Protein AF-A0A2U1NAT2-F1 (afdb_monomer_lite)

Organism: Artemisia annua (NCBI:txid35608)

Structure (mmCIF, N/CA/C/O backbone):
data_AF-A0A2U1NAT2-F1
#
_entry.id   AF-A0A2U1NAT2-F1
#
loop_
_atom_site.group_PDB
_atom_site.id
_atom_site.type_symbol
_atom_site.label_atom_id
_atom_site.label_alt_id
_atom_site.label_comp_id
_atom_site.label_asym_id
_atom_site.label_entity_id
_atom_site.label_seq_id
_atom_site.pdbx_PDB_ins_code
_atom_site.Cartn_x
_atom_site.Cartn_y
_atom_site.Cartn_z
_atom_site.occupancy
_atom_site.B_iso_or_equiv
_atom_site.auth_seq_id
_atom_site.auth_comp_id
_atom_site.auth_asym_id
_atom_site.auth_atom_id
_atom_site.pdbx_PDB_model_num
ATOM 1 N N . MET A 1 1 ? 13.166 -17.960 -40.341 1.00 66.06 1 MET A N 1
ATOM 2 C CA . MET A 1 1 ? 12.577 -16.665 -40.744 1.00 66.06 1 MET A CA 1
ATOM 3 C C . MET A 1 1 ? 12.175 -15.863 -39.518 1.00 66.06 1 MET A C 1
ATOM 5 O O . MET A 1 1 ? 12.489 -14.685 -39.467 1.00 6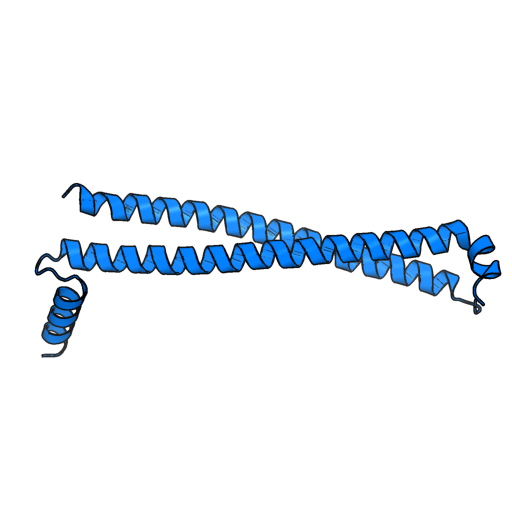6.06 1 MET A O 1
ATOM 9 N N . ASP A 1 2 ? 11.617 -16.520 -38.507 1.00 85.56 2 ASP A N 1
ATOM 10 C CA . ASP A 1 2 ? 11.065 -15.915 -37.287 1.00 85.56 2 ASP A CA 1
ATOM 11 C C . ASP A 1 2 ? 12.027 -14.957 -36.560 1.00 85.56 2 ASP A C 1
ATOM 13 O O . ASP A 1 2 ? 11.674 -13.807 -36.335 1.00 85.56 2 ASP A O 1
ATOM 17 N N . ASN A 1 3 ? 13.287 -15.350 -36.325 1.00 89.06 3 ASN A N 1
ATOM 18 C CA . ASN A 1 3 ? 14.269 -14.474 -35.659 1.00 89.06 3 ASN A CA 1
ATOM 19 C C . ASN A 1 3 ? 14.541 -13.164 -36.417 1.00 89.06 3 ASN A C 1
ATOM 21 O O . ASN A 1 3 ? 14.778 -12.128 -35.803 1.00 89.06 3 ASN A O 1
ATOM 25 N N . LEU A 1 4 ? 14.539 -13.209 -37.752 1.00 89.88 4 LEU A N 1
ATOM 26 C CA . LEU A 1 4 ? 14.816 -12.033 -38.576 1.00 89.88 4 LEU A CA 1
ATOM 27 C C . LEU A 1 4 ? 13.609 -11.090 -38.596 1.00 89.88 4 LEU A C 1
ATOM 29 O O . LEU A 1 4 ? 13.795 -9.880 -38.545 1.00 89.88 4 LEU A O 1
ATOM 33 N N . VAL A 1 5 ? 12.391 -11.644 -38.594 1.00 91.88 5 VAL A N 1
ATOM 34 C CA . VAL A 1 5 ? 11.145 -10.877 -38.453 1.00 91.88 5 VAL A CA 1
ATOM 35 C C . VAL A 1 5 ? 11.108 -10.165 -37.100 1.00 91.88 5 VAL A C 1
ATOM 37 O O . VAL A 1 5 ? 10.933 -8.952 -37.071 1.00 91.88 5 VAL A O 1
ATOM 40 N N . THR A 1 6 ? 11.391 -10.865 -35.996 1.00 90.44 6 THR A N 1
ATOM 41 C CA . THR A 1 6 ? 11.418 -10.259 -34.652 1.00 90.44 6 THR A CA 1
ATOM 42 C C . THR A 1 6 ? 12.454 -9.138 -34.535 1.00 90.44 6 THR A C 1
ATOM 44 O O . THR A 1 6 ? 12.173 -8.088 -33.962 1.00 90.44 6 THR A O 1
ATOM 47 N N . LEU A 1 7 ? 13.654 -9.315 -35.098 1.00 89.25 7 LEU A N 1
ATOM 48 C CA . LEU A 1 7 ? 14.668 -8.253 -35.108 1.00 89.25 7 LEU A CA 1
ATOM 49 C C . LEU A 1 7 ? 14.213 -7.027 -35.912 1.00 89.25 7 LEU A C 1
ATOM 51 O O . LEU A 1 7 ? 14.504 -5.897 -35.521 1.00 89.25 7 LEU A O 1
ATOM 55 N N . LEU A 1 8 ? 13.482 -7.241 -37.007 1.00 91.25 8 LEU A N 1
ATOM 56 C CA . LEU A 1 8 ? 12.960 -6.175 -37.859 1.00 91.25 8 LEU A CA 1
ATOM 57 C C . LEU A 1 8 ? 11.823 -5.410 -37.165 1.00 91.25 8 LEU A C 1
ATOM 59 O O . LEU A 1 8 ? 11.808 -4.183 -37.196 1.00 91.25 8 LEU A O 1
ATOM 63 N N . GLU A 1 9 ? 10.935 -6.112 -36.459 1.00 93.06 9 GLU A N 1
ATOM 64 C CA . GLU A 1 9 ? 9.895 -5.515 -35.608 1.00 93.06 9 GLU A CA 1
ATOM 65 C C . GLU A 1 9 ? 10.484 -4.697 -34.454 1.00 93.06 9 GLU A C 1
ATOM 67 O O . GLU A 1 9 ? 9.995 -3.606 -34.147 1.00 93.06 9 GLU A O 1
ATOM 72 N N . LEU A 1 10 ? 11.553 -5.191 -33.823 1.00 92.12 10 LEU A N 1
ATOM 73 C CA . LEU A 1 10 ? 12.255 -4.478 -32.756 1.00 92.12 10 LEU A CA 1
ATOM 74 C C . LEU A 1 10 ? 12.942 -3.211 -33.275 1.00 92.12 10 LEU A C 1
ATOM 76 O O . LEU A 1 10 ? 12.801 -2.154 -32.660 1.00 92.12 10 LEU A O 1
ATOM 80 N N . ALA A 1 11 ? 13.637 -3.292 -34.413 1.00 92.19 11 ALA A N 1
ATOM 81 C CA . ALA A 1 11 ? 14.256 -2.133 -35.056 1.00 92.19 11 ALA A CA 1
ATOM 82 C C . ALA A 1 11 ? 13.207 -1.095 -35.491 1.00 92.19 11 ALA A C 1
ATOM 84 O O . ALA A 1 11 ? 13.387 0.103 -35.267 1.00 92.19 11 ALA A O 1
ATOM 85 N N . TYR A 1 12 ? 12.079 -1.555 -36.045 1.00 94.06 12 TYR A N 1
ATOM 86 C CA . TYR A 1 12 ? 10.948 -0.699 -36.398 1.00 94.06 12 TYR A CA 1
ATOM 87 C C . TYR A 1 12 ? 10.351 -0.012 -35.162 1.00 94.06 12 TYR A C 1
ATOM 89 O O . TYR A 1 12 ? 10.176 1.203 -35.158 1.00 94.06 12 TYR A O 1
ATOM 97 N N . SER A 1 13 ? 10.114 -0.763 -34.082 1.00 92.69 13 SER A N 1
ATOM 98 C CA . SER A 1 13 ? 9.585 -0.231 -32.816 1.00 92.69 13 SER A CA 1
ATOM 99 C C . SER A 1 13 ? 10.528 0.781 -32.163 1.00 92.69 13 SER A C 1
ATOM 101 O O . SER A 1 13 ? 10.073 1.741 -31.549 1.00 92.69 13 SER A O 1
ATOM 103 N N . ALA A 1 14 ? 11.841 0.571 -32.289 1.00 92.06 14 ALA A N 1
ATOM 104 C CA . ALA A 1 14 ? 12.863 1.500 -31.814 1.00 92.06 14 ALA A CA 1
ATOM 105 C C . ALA A 1 14 ? 13.059 2.709 -32.746 1.00 92.06 14 ALA A C 1
ATOM 107 O O . ALA A 1 14 ? 13.799 3.630 -32.396 1.00 92.06 14 ALA A O 1
ATOM 108 N N . GLY A 1 15 ? 12.444 2.701 -33.935 1.00 91.81 15 GLY A N 1
ATOM 109 C CA . GLY A 1 15 ? 12.607 3.733 -34.958 1.00 91.81 15 GLY A CA 1
ATOM 110 C C . GLY A 1 15 ? 14.047 3.876 -35.456 1.00 91.81 15 GLY A C 1
ATOM 111 O O . GLY A 1 15 ? 14.435 4.954 -35.900 1.00 91.81 15 GLY A O 1
ATOM 112 N N . SER A 1 16 ? 14.871 2.830 -35.324 1.00 87.88 16 SER A N 1
ATOM 113 C CA . SER A 1 16 ? 16.315 2.917 -35.542 1.00 87.88 16 SER A CA 1
ATOM 114 C C . SER A 1 16 ? 16.925 1.566 -35.919 1.00 87.88 16 SER A C 1
ATOM 116 O O . SER A 1 16 ? 16.583 0.548 -35.314 1.00 87.88 16 SER A O 1
ATOM 118 N N . PRO A 1 17 ? 17.876 1.536 -36.872 1.00 86.50 17 PRO A N 1
ATOM 119 C CA . PRO A 1 17 ? 18.612 0.321 -37.212 1.00 86.50 17 PRO A CA 1
ATOM 120 C C . PRO A 1 17 ? 19.703 -0.027 -36.182 1.00 86.50 17 PRO A C 1
ATOM 122 O O . PRO A 1 17 ? 20.317 -1.089 -36.279 1.00 86.50 17 PRO A O 1
ATOM 125 N N . PHE A 1 18 ? 19.985 0.850 -35.211 1.00 89.88 18 PHE A N 1
ATOM 126 C CA . PHE A 1 18 ? 21.038 0.632 -34.221 1.00 89.88 18 PHE A CA 1
ATOM 127 C C . PHE A 1 18 ? 20.553 -0.257 -33.073 1.00 89.88 18 PHE A C 1
ATOM 129 O O . PHE A 1 18 ? 19.572 0.049 -32.394 1.00 89.88 18 PHE A O 1
ATOM 136 N N . ILE A 1 19 ? 21.300 -1.326 -32.783 1.00 90.44 19 ILE A N 1
ATOM 137 C CA . ILE A 1 19 ? 20.967 -2.256 -31.692 1.00 90.44 19 ILE A CA 1
ATOM 138 C C . ILE A 1 19 ? 20.926 -1.565 -30.318 1.00 90.44 19 ILE A C 1
ATOM 140 O O . ILE A 1 19 ? 20.125 -1.942 -29.466 1.00 90.44 19 ILE A O 1
ATOM 144 N N . SER A 1 20 ? 21.722 -0.509 -30.114 1.00 92.50 20 SER A N 1
ATOM 145 C CA . SER A 1 20 ? 21.695 0.310 -28.896 1.00 92.50 20 SER A CA 1
ATOM 146 C C . SER A 1 20 ? 20.336 0.980 -28.672 1.00 92.50 20 SER A C 1
ATOM 148 O O . SER A 1 20 ? 19.898 1.083 -27.531 1.00 92.50 20 SER A O 1
ATOM 150 N N . HIS A 1 21 ? 19.625 1.372 -29.735 1.00 92.94 21 HIS A N 1
ATOM 151 C CA . HIS A 1 21 ? 18.282 1.951 -29.631 1.00 92.94 21 HIS A CA 1
ATOM 152 C C . HIS A 1 21 ? 17.234 0.886 -29.297 1.00 92.94 21 HIS A C 1
ATOM 154 O O . HIS A 1 21 ? 16.331 1.145 -28.506 1.00 92.94 21 HIS A O 1
ATOM 160 N N . VAL A 1 22 ? 17.380 -0.327 -29.837 1.00 93.38 22 VAL A N 1
ATOM 161 C CA . VAL A 1 22 ? 16.538 -1.473 -29.455 1.00 93.38 22 VAL A CA 1
ATOM 162 C C . VAL A 1 22 ? 16.726 -1.811 -27.972 1.00 93.38 22 VAL A C 1
ATOM 164 O O . VAL A 1 22 ? 15.747 -1.999 -27.253 1.00 93.38 22 VAL A O 1
ATOM 167 N N . MET A 1 23 ? 17.974 -1.823 -27.488 1.00 93.19 23 MET A N 1
ATOM 168 C CA . MET A 1 23 ? 18.276 -2.012 -26.064 1.00 93.19 23 MET A CA 1
ATOM 169 C C . MET A 1 23 ? 17.671 -0.893 -25.210 1.00 93.19 23 MET A C 1
ATOM 171 O O . MET A 1 23 ? 16.976 -1.177 -24.235 1.00 93.19 23 MET A O 1
ATOM 175 N N . ARG A 1 24 ? 17.883 0.371 -25.599 1.00 94.62 24 ARG A N 1
ATOM 176 C CA . ARG A 1 24 ? 17.315 1.545 -24.925 1.00 94.62 24 ARG A CA 1
ATOM 177 C C . ARG A 1 24 ? 15.795 1.447 -24.803 1.00 94.62 24 ARG A C 1
ATOM 179 O O . ARG A 1 24 ? 15.277 1.668 -23.713 1.00 94.62 24 ARG A O 1
ATOM 186 N N . LEU A 1 25 ? 15.099 1.083 -25.882 1.00 94.06 25 LEU A N 1
ATOM 187 C CA . LEU A 1 25 ? 13.646 0.903 -25.884 1.00 94.06 25 LEU A CA 1
ATOM 188 C C . LEU A 1 25 ? 13.203 -0.142 -24.851 1.00 94.06 25 LEU A C 1
ATOM 190 O O . LEU A 1 25 ? 12.226 0.078 -24.139 1.00 94.06 25 LEU A O 1
ATOM 194 N N . GLY A 1 26 ? 13.928 -1.258 -24.736 1.00 93.12 26 GLY A N 1
ATOM 195 C CA . GLY A 1 26 ? 13.664 -2.276 -23.715 1.00 93.12 26 GLY A CA 1
ATOM 196 C C . GLY A 1 26 ? 13.729 -1.706 -22.296 1.00 93.12 26 GLY A C 1
ATOM 197 O O . GLY A 1 26 ? 12.786 -1.856 -21.525 1.00 93.12 26 GLY A O 1
ATOM 198 N N . PHE A 1 27 ? 14.792 -0.969 -21.969 1.00 94.25 27 PHE A N 1
ATOM 199 C CA . PHE A 1 27 ? 14.916 -0.344 -20.648 1.00 94.25 27 PHE A CA 1
ATOM 200 C C . PHE A 1 27 ? 13.912 0.795 -20.415 1.00 94.25 27 PHE A C 1
ATOM 202 O O . PHE A 1 27 ? 13.469 0.988 -19.286 1.00 94.25 27 PHE A O 1
ATOM 209 N N . GLN A 1 28 ? 13.521 1.539 -21.452 1.00 95.25 28 GLN A N 1
ATOM 210 C CA . GLN A 1 28 ? 12.464 2.551 -21.341 1.00 95.25 28 GLN A CA 1
ATOM 211 C C . GLN A 1 28 ? 11.113 1.925 -20.982 1.00 95.25 28 GLN A C 1
ATOM 213 O O . GLN A 1 28 ? 10.394 2.483 -20.156 1.00 95.25 28 GLN A O 1
ATOM 218 N N . ARG A 1 29 ? 10.793 0.753 -21.547 1.00 94.94 29 ARG A N 1
ATOM 219 C CA . ARG A 1 29 ? 9.594 -0.010 -21.168 1.00 94.94 29 ARG A CA 1
ATOM 220 C C . ARG A 1 29 ? 9.654 -0.445 -19.705 1.00 94.94 29 ARG A C 1
ATOM 222 O O . ARG A 1 29 ? 8.704 -0.202 -18.979 1.00 94.94 29 ARG A O 1
ATOM 229 N N . GLU A 1 30 ? 10.788 -0.970 -19.244 1.00 95.19 30 GLU A N 1
ATOM 230 C CA . GLU A 1 30 ? 10.978 -1.326 -17.826 1.00 95.19 30 GLU A CA 1
ATOM 231 C C . GLU A 1 30 ? 10.814 -0.127 -16.877 1.00 95.19 30 GLU A C 1
ATOM 233 O O . GLU A 1 30 ? 10.226 -0.250 -15.806 1.00 95.19 30 GLU A O 1
ATOM 238 N N . VAL A 1 31 ? 11.316 1.053 -17.263 1.00 96.31 31 VAL A N 1
ATOM 239 C CA . VAL A 1 31 ? 11.097 2.299 -16.507 1.00 96.31 31 VAL A CA 1
ATOM 240 C C . VAL A 1 31 ? 9.609 2.647 -16.459 1.00 96.31 31 VAL A C 1
ATOM 242 O O . VAL A 1 31 ? 9.104 3.000 -15.397 1.00 96.31 31 VAL A O 1
ATOM 245 N N . GLN A 1 32 ? 8.902 2.539 -17.584 1.00 96.25 32 GLN A N 1
ATOM 246 C CA . GLN A 1 32 ? 7.472 2.834 -17.654 1.00 96.25 32 GLN A CA 1
ATOM 247 C C . GLN A 1 32 ? 6.638 1.877 -16.790 1.00 96.25 32 GLN A C 1
ATOM 249 O O . GLN A 1 32 ? 5.756 2.338 -16.065 1.00 96.25 32 GLN A O 1
ATOM 254 N N . GLU A 1 33 ? 6.936 0.578 -16.831 1.00 95.38 33 GLU A N 1
ATOM 255 C CA . GLU A 1 33 ? 6.275 -0.428 -15.994 1.00 95.38 33 GLU A CA 1
ATOM 256 C C . GLU A 1 33 ? 6.494 -0.141 -14.502 1.00 95.38 33 GLU A C 1
ATOM 258 O O . GLU A 1 33 ? 5.536 -0.084 -13.729 1.00 95.38 33 GLU A O 1
ATOM 263 N N . GLU A 1 34 ? 7.735 0.142 -14.088 1.00 95.06 34 GLU A N 1
ATOM 264 C CA . GLU A 1 34 ? 8.026 0.465 -12.686 1.00 95.06 34 GLU A CA 1
ATOM 265 C C . GLU A 1 34 ? 7.363 1.786 -12.246 1.00 95.06 34 GLU A C 1
ATOM 267 O O . GLU A 1 34 ? 6.877 1.878 -11.122 1.00 95.06 34 GLU A O 1
ATOM 272 N N . CYS A 1 35 ? 7.261 2.798 -13.117 1.00 95.88 35 CYS A N 1
ATOM 273 C CA . CYS A 1 35 ? 6.503 4.023 -12.827 1.00 95.88 35 CYS A CA 1
ATOM 274 C C . CYS A 1 35 ? 5.013 3.743 -12.565 1.00 95.88 35 CYS A C 1
ATOM 276 O O . CYS A 1 35 ? 4.412 4.334 -11.659 1.00 95.88 35 CYS A O 1
ATOM 278 N N . GLY A 1 36 ? 4.409 2.851 -13.357 1.00 95.31 36 GLY A N 1
ATOM 279 C CA . GLY A 1 36 ? 3.026 2.414 -13.161 1.00 95.31 36 GLY A CA 1
ATOM 280 C C . GLY A 1 36 ? 2.850 1.689 -11.827 1.00 95.31 36 GLY A C 1
ATOM 281 O O . GLY A 1 36 ? 1.948 2.018 -11.053 1.00 95.31 36 GLY A O 1
ATOM 282 N N . TRP A 1 37 ? 3.765 0.769 -11.521 1.00 94.31 37 TRP A N 1
ATOM 283 C CA . TRP A 1 37 ? 3.801 0.051 -10.249 1.00 94.31 37 TRP A CA 1
ATOM 284 C C . TRP A 1 37 ? 3.933 0.985 -9.043 1.00 94.31 37 TRP A C 1
ATOM 286 O O . TRP A 1 37 ? 3.178 0.873 -8.079 1.00 94.31 37 TRP A O 1
ATOM 296 N N . LEU A 1 38 ? 4.837 1.958 -9.113 1.00 96.12 38 LEU A N 1
ATOM 297 C CA . LEU A 1 38 ? 5.070 2.929 -8.048 1.00 96.12 38 LEU A CA 1
ATOM 298 C C . LEU A 1 38 ? 3.840 3.808 -7.798 1.00 96.12 38 LEU A C 1
ATOM 300 O O . LEU A 1 38 ? 3.465 4.036 -6.649 1.00 96.12 38 LEU A O 1
ATOM 304 N N . SER A 1 39 ? 3.157 4.231 -8.864 1.00 96.25 39 SER A N 1
ATOM 305 C CA . SER A 1 39 ? 1.890 4.969 -8.760 1.00 96.25 39 SER A CA 1
ATOM 306 C C . SER A 1 39 ? 0.806 4.134 -8.069 1.00 96.25 39 SER A C 1
ATOM 308 O O . SER A 1 39 ? 0.083 4.635 -7.206 1.00 96.25 39 SER A O 1
ATOM 310 N N . PHE A 1 40 ? 0.719 2.844 -8.407 1.00 95.12 40 PHE A N 1
ATOM 311 C CA . PHE A 1 40 ? -0.201 1.904 -7.768 1.00 95.12 40 PHE A CA 1
ATOM 312 C C . PHE A 1 40 ? 0.114 1.709 -6.276 1.00 95.12 40 PHE A C 1
ATOM 314 O O . PHE A 1 40 ? -0.790 1.812 -5.443 1.00 95.12 40 PHE A O 1
ATOM 321 N N . LEU A 1 41 ? 1.387 1.499 -5.922 1.00 96.31 41 LEU A N 1
ATOM 322 C CA . LEU A 1 41 ? 1.834 1.372 -4.531 1.00 96.31 41 LEU A CA 1
ATOM 323 C C . LEU A 1 41 ? 1.547 2.626 -3.711 1.00 96.31 41 LEU A C 1
ATOM 325 O O . LEU A 1 41 ? 1.065 2.527 -2.585 1.00 96.31 41 LEU A O 1
ATOM 329 N N . HIS A 1 42 ? 1.805 3.802 -4.280 1.00 96.81 42 HIS A N 1
ATOM 330 C CA . HIS A 1 42 ? 1.524 5.065 -3.614 1.00 96.81 42 HIS A CA 1
ATOM 331 C C . HIS A 1 42 ? 0.026 5.204 -3.301 1.00 96.81 42 HIS A C 1
ATOM 333 O O . HIS A 1 42 ? -0.342 5.556 -2.180 1.00 96.81 42 HIS A O 1
ATOM 339 N N . GLY A 1 43 ? -0.848 4.836 -4.247 1.00 97.56 43 GLY A N 1
AT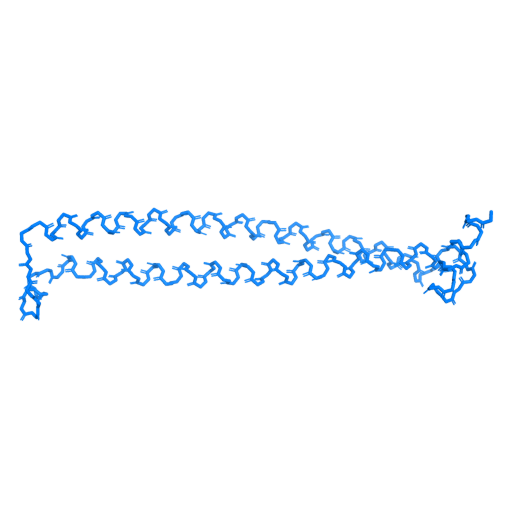OM 340 C CA . GLY A 1 43 ? -2.293 4.773 -4.012 1.00 97.56 43 GLY A CA 1
ATOM 341 C C . GLY A 1 43 ? -2.674 3.821 -2.873 1.00 97.56 43 GLY A C 1
ATOM 342 O O . GLY A 1 43 ? -3.489 4.172 -2.023 1.00 97.56 43 GLY A O 1
ATOM 343 N N . TRP A 1 44 ? -2.039 2.649 -2.794 1.00 97.00 44 TRP A N 1
ATOM 344 C CA . TRP A 1 44 ? -2.257 1.700 -1.695 1.00 97.00 44 TRP A CA 1
ATOM 345 C C . TRP A 1 44 ? -1.822 2.247 -0.336 1.00 97.00 44 TRP A C 1
ATOM 347 O O . TRP A 1 44 ? -2.553 2.074 0.640 1.00 97.00 44 TRP A O 1
ATOM 357 N N . CYS A 1 45 ? -0.675 2.929 -0.264 1.00 98.00 45 CYS A N 1
ATOM 358 C CA . CYS A 1 45 ? -0.230 3.600 0.958 1.00 98.00 45 CYS A CA 1
ATOM 359 C C . CYS A 1 45 ? -1.279 4.603 1.452 1.00 98.00 45 CYS A C 1
ATOM 361 O O . CYS A 1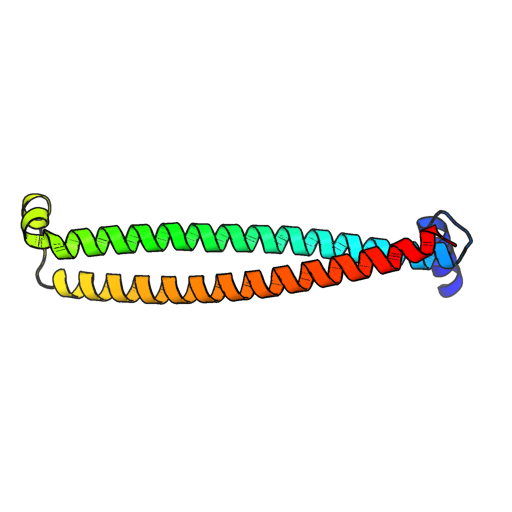 45 ? -1.622 4.585 2.633 1.00 98.00 45 CYS A O 1
ATOM 363 N N . VAL A 1 46 ? -1.830 5.427 0.552 1.00 98.12 46 VAL A N 1
ATOM 364 C CA . VAL A 1 46 ? -2.896 6.387 0.888 1.00 98.12 46 VAL A CA 1
ATOM 365 C C . VAL A 1 46 ? -4.139 5.663 1.406 1.00 98.12 46 VAL A C 1
ATOM 367 O O . VAL A 1 46 ? -4.622 5.985 2.486 1.00 98.12 46 VAL A O 1
ATOM 370 N N . CYS A 1 47 ? -4.616 4.627 0.709 1.00 97.81 47 CYS A N 1
ATOM 371 C CA . CYS A 1 47 ? -5.806 3.889 1.138 1.00 97.81 47 CYS A CA 1
ATOM 372 C C . CYS A 1 47 ? -5.654 3.246 2.527 1.00 97.81 47 CYS A C 1
ATOM 374 O O . CYS A 1 47 ? -6.598 3.257 3.319 1.00 97.81 47 CYS A O 1
ATOM 376 N N . VAL A 1 48 ? -4.487 2.670 2.840 1.00 98.25 48 VAL A N 1
ATOM 377 C CA . VAL A 1 48 ? -4.241 2.086 4.170 1.00 98.25 48 VAL A CA 1
ATOM 378 C C . VAL A 1 48 ? -4.104 3.182 5.232 1.00 98.25 48 VAL A C 1
ATOM 380 O O . VAL A 1 48 ? -4.629 3.022 6.334 1.00 98.25 48 VAL A O 1
ATOM 383 N N . ALA A 1 49 ? -3.474 4.314 4.908 1.00 98.44 49 ALA A N 1
ATOM 384 C CA . ALA A 1 49 ? -3.386 5.460 5.811 1.00 98.44 49 ALA A CA 1
ATOM 385 C C . ALA A 1 49 ? -4.772 6.036 6.159 1.00 98.44 49 ALA A C 1
ATOM 387 O O . ALA A 1 49 ? -5.066 6.244 7.336 1.00 98.44 49 ALA A O 1
ATOM 388 N N . ASP A 1 50 ? -5.660 6.201 5.176 1.00 98.44 50 ASP A N 1
ATOM 389 C CA . ASP A 1 50 ? -7.037 6.659 5.408 1.00 98.44 50 ASP A CA 1
ATOM 390 C C . ASP A 1 50 ? -7.814 5.679 6.297 1.00 98.44 50 ASP A C 1
ATOM 392 O O . ASP A 1 50 ? -8.540 6.078 7.213 1.00 98.44 50 ASP A O 1
ATOM 396 N N . ARG A 1 51 ? -7.614 4.371 6.086 1.00 97.81 51 ARG A N 1
ATOM 397 C CA . ARG A 1 51 ? -8.206 3.341 6.945 1.00 97.81 51 ARG A CA 1
ATOM 398 C C . ARG A 1 51 ? -7.722 3.453 8.390 1.00 97.81 51 ARG A C 1
ATOM 400 O O . ARG A 1 51 ? -8.522 3.256 9.302 1.00 97.81 51 ARG A O 1
ATOM 407 N N . LEU A 1 52 ? -6.449 3.776 8.618 1.00 98.56 52 LEU A N 1
ATOM 408 C CA . LEU A 1 52 ? -5.922 4.000 9.967 1.00 98.56 52 LEU A CA 1
ATOM 409 C C . LEU A 1 52 ? -6.567 5.204 10.646 1.00 98.56 52 LEU A C 1
ATOM 411 O O . LEU A 1 52 ? -6.902 5.114 11.824 1.00 98.56 52 LEU A O 1
ATOM 415 N N . VAL A 1 53 ? -6.788 6.299 9.915 1.00 98.56 53 VAL A N 1
ATOM 416 C CA . VAL A 1 53 ? -7.505 7.471 10.442 1.00 98.56 53 VAL A CA 1
ATOM 417 C C . VAL A 1 53 ? -8.919 7.083 10.870 1.00 98.56 53 VAL A C 1
ATOM 419 O O . VAL A 1 53 ? -9.322 7.381 11.992 1.00 98.56 53 VAL A O 1
ATOM 422 N N . TYR A 1 54 ? -9.641 6.350 10.020 1.00 98.25 54 TYR A N 1
ATOM 423 C CA . TYR A 1 54 ? -10.979 5.850 10.338 1.00 98.25 54 TYR A CA 1
ATOM 424 C C . TYR A 1 54 ? -10.998 4.947 11.584 1.00 98.25 54 TYR A C 1
ATOM 426 O O . TYR A 1 54 ? -11.857 5.098 12.457 1.00 98.25 54 TYR A O 1
ATOM 434 N N . LEU A 1 55 ? -10.044 4.016 11.687 1.00 98.50 55 LEU A N 1
ATOM 435 C CA . LEU A 1 55 ? -9.941 3.112 12.833 1.00 98.50 55 LEU A CA 1
ATOM 436 C C . LEU A 1 55 ? -9.612 3.868 14.123 1.00 98.50 55 LEU A C 1
ATOM 438 O O . LEU A 1 55 ? -10.235 3.592 15.143 1.00 98.50 55 LEU A O 1
ATOM 442 N N . ASN A 1 56 ? -8.688 4.832 14.080 1.00 98.50 56 ASN A N 1
ATOM 443 C CA . ASN A 1 56 ? -8.367 5.663 15.241 1.00 98.50 56 ASN A CA 1
ATOM 444 C C . ASN A 1 56 ? -9.604 6.441 15.714 1.00 98.50 56 ASN A C 1
ATOM 446 O O . ASN A 1 56 ? -9.925 6.377 16.894 1.00 98.50 56 ASN A O 1
ATOM 450 N N . ALA A 1 57 ? -10.345 7.080 14.800 1.00 98.50 57 ALA A N 1
ATOM 451 C CA . ALA A 1 57 ? -11.570 7.804 15.145 1.00 98.50 57 ALA A CA 1
ATOM 452 C C . ALA A 1 57 ? -12.625 6.883 15.784 1.00 98.50 57 ALA A C 1
ATOM 454 O O . ALA A 1 57 ? -13.202 7.214 16.814 1.00 98.50 57 ALA A O 1
ATOM 455 N N . THR A 1 58 ? -12.820 5.684 15.225 1.00 97.56 58 THR A N 1
ATOM 456 C CA . THR A 1 58 ? -13.752 4.692 15.789 1.00 97.56 58 THR A CA 1
ATOM 457 C C . THR A 1 58 ? -13.327 4.264 17.198 1.00 97.56 58 THR A C 1
ATOM 459 O O . THR A 1 58 ? -14.158 4.174 18.098 1.00 97.56 58 THR A O 1
ATOM 462 N N . ILE A 1 59 ? -12.032 4.005 17.414 1.00 98.19 59 ILE A N 1
ATOM 463 C CA . ILE A 1 59 ? -11.498 3.647 18.737 1.00 98.19 59 ILE A CA 1
ATOM 464 C C . ILE A 1 59 ? -11.711 4.798 19.725 1.00 98.19 59 ILE A C 1
ATOM 466 O O . ILE A 1 59 ? -12.198 4.552 20.825 1.00 98.19 59 ILE A O 1
ATOM 470 N N . GLU A 1 60 ? -11.403 6.036 19.334 1.00 97.81 60 GLU A N 1
ATOM 471 C CA . GLU A 1 60 ? -11.584 7.230 20.168 1.00 97.81 60 GLU A CA 1
ATOM 472 C C . GLU A 1 60 ? -13.050 7.432 20.574 1.00 97.81 60 GLU A C 1
ATOM 474 O O . GLU A 1 60 ? -13.337 7.686 21.744 1.00 97.81 60 GLU A O 1
ATOM 479 N N . GLU A 1 61 ? -13.993 7.266 19.644 1.00 95.38 61 GLU A N 1
ATOM 480 C CA . GLU A 1 61 ? -15.431 7.356 19.923 1.00 95.38 61 GLU A CA 1
ATOM 481 C C . GLU A 1 61 ? -15.893 6.280 20.917 1.00 95.38 61 GLU A C 1
ATOM 483 O O . GLU A 1 61 ? -16.641 6.573 21.857 1.00 95.38 61 GLU A O 1
ATOM 488 N N . LEU A 1 62 ? -15.427 5.039 20.749 1.00 94.12 62 LEU A N 1
ATOM 489 C CA . LEU A 1 62 ? -15.759 3.932 21.648 1.00 94.12 62 LEU A CA 1
ATOM 490 C C . LEU A 1 62 ? -15.149 4.129 23.040 1.00 94.12 62 LEU A C 1
ATOM 492 O O . LEU A 1 62 ? -15.836 3.938 24.045 1.00 94.12 62 LEU A O 1
ATOM 496 N N . GLU A 1 63 ? -13.887 4.551 23.120 1.00 94.50 63 GLU A N 1
ATOM 497 C CA . GLU A 1 63 ? -13.220 4.870 24.384 1.00 94.50 63 GLU A CA 1
ATOM 498 C C . GLU A 1 63 ? -13.895 6.050 25.087 1.00 94.50 63 GLU A C 1
ATOM 500 O O . GLU A 1 63 ? -14.106 6.008 26.301 1.00 94.50 63 GLU A O 1
ATOM 505 N N . TYR A 1 64 ? -14.305 7.079 24.342 1.00 92.25 64 TYR A N 1
ATOM 506 C CA . TYR A 1 64 ? -15.059 8.203 24.888 1.00 92.25 64 TYR A CA 1
ATOM 507 C C . TYR A 1 64 ? -16.394 7.748 25.486 1.00 92.25 64 TYR A C 1
ATOM 509 O O . TYR A 1 64 ? -16.707 8.113 26.624 1.00 92.25 64 TYR A O 1
ATOM 517 N N . CYS A 1 65 ? -17.154 6.916 24.766 1.00 89.56 65 CYS A N 1
ATOM 518 C CA . CYS A 1 65 ? -18.401 6.333 25.266 1.00 89.56 65 CYS A CA 1
ATOM 519 C C . CYS A 1 65 ? -18.167 5.499 26.531 1.00 89.56 65 CYS A C 1
ATOM 521 O O . CYS A 1 65 ? -18.885 5.662 27.518 1.00 89.56 65 CYS A O 1
ATOM 523 N N . SER A 1 66 ? -17.136 4.651 26.525 1.00 88.31 66 SER A N 1
ATOM 524 C CA . SER A 1 66 ? -16.779 3.798 27.662 1.00 88.31 66 SER A CA 1
ATOM 525 C C . SER A 1 66 ? -16.399 4.617 28.900 1.00 88.31 66 SER A C 1
ATOM 527 O O . SER A 1 66 ? -16.842 4.315 30.007 1.00 88.31 66 SER A O 1
ATOM 529 N N . ASN A 1 67 ? -15.622 5.687 28.727 1.00 90.19 67 ASN A N 1
ATOM 530 C CA . ASN A 1 67 ? -15.177 6.551 29.824 1.00 90.19 67 ASN A CA 1
ATOM 531 C C . ASN A 1 67 ? -16.298 7.442 30.382 1.00 90.19 67 ASN A C 1
ATOM 533 O O . ASN A 1 67 ? -16.237 7.868 31.534 1.00 90.19 67 ASN A O 1
ATOM 537 N N . ASN A 1 68 ? -17.333 7.711 29.583 1.00 90.00 68 ASN A N 1
ATOM 538 C CA . ASN A 1 68 ? -18.466 8.561 29.948 1.00 90.00 68 ASN A CA 1
ATOM 539 C C . ASN A 1 68 ? -19.775 7.766 30.050 1.00 90.00 68 ASN A C 1
ATOM 541 O O . ASN A 1 68 ? -20.858 8.320 29.856 1.00 90.00 68 ASN A O 1
ATOM 545 N N . MET A 1 69 ? -19.698 6.473 30.375 1.00 85.00 69 MET A N 1
ATOM 546 C CA . MET A 1 69 ? -20.832 5.551 30.283 1.00 85.00 69 MET A CA 1
ATOM 547 C C . MET A 1 69 ? -22.051 5.992 31.111 1.00 85.00 69 MET A C 1
ATOM 549 O O . MET A 1 69 ? -23.182 5.833 30.664 1.00 85.00 69 MET A O 1
ATOM 553 N N . PHE A 1 70 ? -21.847 6.628 32.269 1.00 82.69 70 PHE A N 1
ATOM 554 C CA . PHE A 1 70 ? -22.943 7.194 33.068 1.00 82.69 70 PHE A CA 1
ATOM 555 C C . PHE A 1 70 ? -23.688 8.326 32.339 1.00 82.69 70 PHE A C 1
ATOM 557 O O . PHE A 1 70 ? -24.914 8.385 32.366 1.00 82.69 70 PHE A O 1
ATOM 564 N N . ALA A 1 71 ? -22.963 9.212 31.650 1.00 85.81 71 ALA A N 1
ATOM 565 C CA . ALA A 1 71 ? -23.570 10.260 30.831 1.00 85.81 71 ALA A CA 1
ATOM 566 C C . ALA A 1 71 ? -24.214 9.676 29.563 1.00 85.81 71 ALA A C 1
ATOM 568 O O . ALA A 1 71 ? -25.292 10.113 29.165 1.00 85.81 71 ALA A O 1
ATOM 569 N N . ALA A 1 72 ? -23.600 8.649 28.966 1.00 82.00 72 ALA A N 1
ATOM 570 C CA . ALA A 1 72 ? -24.156 7.941 27.817 1.00 82.00 72 ALA A CA 1
ATOM 571 C C . ALA A 1 72 ? -25.500 7.269 28.152 1.00 82.00 72 ALA A C 1
ATOM 573 O O . ALA A 1 72 ? -26.443 7.389 27.375 1.00 82.00 72 ALA A O 1
ATOM 574 N N . GLN A 1 73 ? -25.637 6.662 29.338 1.00 83.56 73 GLN A N 1
ATOM 575 C CA . GLN A 1 73 ? -26.900 6.080 29.826 1.00 83.56 73 GLN A CA 1
ATOM 576 C C . GLN A 1 73 ? -28.052 7.092 29.910 1.00 83.56 73 GLN A C 1
ATOM 578 O O . GLN A 1 73 ? -29.218 6.704 29.869 1.00 83.56 73 GLN A O 1
ATOM 583 N N . LEU A 1 74 ? -27.746 8.390 30.019 1.00 86.94 74 LEU A N 1
ATOM 584 C CA . LEU A 1 74 ? -28.756 9.448 30.012 1.00 86.94 74 LEU A CA 1
ATOM 585 C C . LEU A 1 74 ? -29.367 9.670 28.615 1.00 86.94 74 LEU A C 1
ATOM 587 O O . LEU A 1 74 ? -30.462 10.219 28.505 1.00 86.94 74 LEU A O 1
ATOM 591 N N . LEU A 1 75 ? -28.652 9.272 27.558 1.00 87.56 75 LEU A N 1
ATOM 592 C CA . LEU A 1 75 ? -29.016 9.482 26.154 1.00 87.56 75 LEU A CA 1
ATOM 593 C C . LEU A 1 75 ? -29.436 8.186 25.448 1.00 87.56 75 LEU A C 1
ATOM 595 O O . LEU A 1 75 ? -30.267 8.230 24.541 1.00 87.56 75 LEU A O 1
ATOM 599 N N . VAL A 1 76 ? -28.875 7.041 25.846 1.00 85.00 76 VAL A N 1
ATOM 600 C CA . VAL A 1 76 ? -29.119 5.731 25.226 1.00 85.00 76 VAL A CA 1
ATOM 601 C C . VAL A 1 76 ? -29.385 4.651 26.273 1.00 85.00 76 VAL A C 1
ATOM 603 O O . VAL A 1 76 ? -28.811 4.653 27.359 1.00 85.00 76 VAL A O 1
ATOM 606 N N . ALA A 1 77 ? -30.252 3.693 25.938 1.00 86.50 77 ALA A N 1
ATOM 607 C CA . ALA A 1 77 ? -30.511 2.540 26.794 1.00 86.50 77 ALA A CA 1
ATOM 608 C C . ALA A 1 77 ? -29.368 1.520 26.683 1.00 86.50 77 ALA A C 1
ATOM 610 O O . ALA A 1 77 ? -29.055 1.078 25.578 1.00 86.50 77 ALA A O 1
ATOM 611 N N . LEU A 1 78 ? -28.800 1.112 27.821 1.00 83.50 78 LEU A N 1
ATOM 612 C CA . LEU A 1 78 ? -27.828 0.020 27.890 1.00 83.50 78 LEU A CA 1
ATOM 613 C C . LEU A 1 78 ? -28.500 -1.298 28.276 1.00 83.50 78 LEU A C 1
ATOM 615 O O . LEU A 1 78 ? -29.415 -1.338 29.105 1.00 83.50 78 LEU A O 1
ATOM 619 N N . LYS A 1 79 ? -28.009 -2.388 27.698 1.00 86.62 79 LYS A N 1
ATOM 620 C CA . LYS A 1 79 ? -28.313 -3.760 28.099 1.00 86.62 79 LYS A CA 1
ATOM 621 C C . LYS A 1 79 ? -27.237 -4.273 29.053 1.00 86.62 79 LYS A C 1
ATOM 623 O O . LYS A 1 79 ? -26.101 -3.806 29.078 1.00 86.62 79 LYS A O 1
ATOM 628 N N . SER A 1 80 ? -27.608 -5.268 29.855 1.00 85.38 80 SER A N 1
ATOM 629 C CA . SER A 1 80 ? -26.639 -5.987 30.683 1.00 85.38 80 SER A CA 1
ATOM 630 C C . SER A 1 80 ? -25.591 -6.658 29.789 1.00 85.38 80 SER A C 1
ATOM 632 O O . SER A 1 80 ? -25.959 -7.361 28.847 1.00 85.38 80 SER A O 1
ATOM 634 N N . GLY A 1 81 ? -24.309 -6.434 30.090 1.00 85.56 81 GLY A N 1
ATOM 635 C CA . GLY A 1 81 ? -23.176 -6.963 29.328 1.00 85.56 81 GLY A CA 1
ATOM 636 C C . GLY A 1 81 ? -22.654 -6.044 28.220 1.00 85.56 81 GLY A C 1
ATOM 637 O O . GLY A 1 81 ? -21.640 -6.379 27.608 1.00 85.56 81 GLY A O 1
ATOM 638 N N . ASP A 1 82 ? -23.292 -4.894 27.962 1.00 86.81 82 ASP A N 1
ATOM 639 C CA . ASP A 1 82 ? -22.796 -3.930 26.969 1.00 86.81 82 ASP A CA 1
ATOM 640 C C . ASP A 1 82 ? -21.393 -3.411 27.327 1.00 86.81 82 ASP A C 1
ATOM 642 O O . ASP A 1 82 ? -20.594 -3.158 26.436 1.00 86.81 82 ASP A O 1
ATOM 646 N N . ASP A 1 83 ? -21.057 -3.312 28.614 1.00 85.06 83 ASP A N 1
ATOM 647 C CA . ASP A 1 83 ? -19.730 -2.939 29.114 1.00 85.06 83 ASP A CA 1
ATOM 648 C C . ASP A 1 83 ? -18.627 -3.905 28.651 1.00 85.06 83 ASP A C 1
ATOM 650 O O . ASP A 1 83 ? -17.571 -3.470 28.186 1.00 85.06 83 ASP A O 1
ATOM 654 N N . VAL A 1 84 ? -18.898 -5.211 28.709 1.00 89.38 84 VAL A N 1
ATOM 655 C CA . VAL A 1 84 ? -17.980 -6.250 28.220 1.00 89.38 84 VAL A CA 1
ATOM 656 C C . VAL A 1 84 ? -17.855 -6.176 26.701 1.00 89.38 84 VAL A C 1
ATOM 658 O O . VAL A 1 84 ? -16.745 -6.181 26.172 1.00 89.38 84 VAL A O 1
ATOM 661 N N . VAL A 1 85 ? -18.981 -6.033 25.993 1.00 91.19 85 VAL A N 1
ATOM 662 C CA . VAL A 1 85 ? -18.991 -5.907 24.526 1.00 91.19 85 VAL A CA 1
ATOM 663 C C . VAL A 1 85 ? -18.225 -4.658 24.071 1.00 91.19 85 VAL A C 1
ATOM 665 O O . VAL A 1 85 ? -17.502 -4.721 23.078 1.00 91.19 85 VAL A O 1
ATOM 668 N N . PHE A 1 86 ? -18.328 -3.542 24.799 1.00 90.12 86 PHE A N 1
ATOM 669 C CA . PHE A 1 86 ? -17.550 -2.326 24.542 1.00 90.12 86 PHE A CA 1
ATOM 670 C C . PHE A 1 86 ? -16.048 -2.576 24.677 1.00 90.12 86 PHE A C 1
ATOM 672 O O . PHE A 1 86 ? -15.286 -2.222 23.774 1.00 90.12 86 PHE A O 1
ATOM 679 N N . ALA A 1 87 ? -15.618 -3.200 25.777 1.00 91.94 87 ALA A N 1
ATOM 680 C CA . ALA A 1 87 ? -14.210 -3.510 26.001 1.00 91.94 87 ALA A CA 1
ATOM 681 C C . ALA A 1 87 ? -13.652 -4.434 24.904 1.00 91.94 87 ALA A C 1
ATOM 683 O O . ALA A 1 87 ? -12.593 -4.150 24.336 1.00 91.94 87 ALA A O 1
ATOM 684 N N . ASP A 1 88 ? -14.396 -5.484 24.546 1.00 95.75 88 ASP A N 1
ATOM 685 C CA . ASP A 1 88 ? -14.023 -6.419 23.482 1.00 95.75 88 ASP A CA 1
ATOM 686 C C . ASP A 1 88 ? -13.951 -5.733 22.113 1.00 95.75 88 ASP A C 1
ATOM 688 O O . ASP A 1 88 ? -12.998 -5.950 21.361 1.00 95.75 88 ASP A O 1
ATOM 692 N N . ALA A 1 89 ? -14.909 -4.856 21.794 1.00 96.06 89 ALA A N 1
ATOM 693 C CA . ALA A 1 89 ? -14.904 -4.093 20.550 1.00 96.06 89 ALA A CA 1
ATOM 694 C C . ALA A 1 89 ? -13.685 -3.163 20.457 1.00 96.06 89 ALA A C 1
ATOM 696 O O . ALA A 1 89 ? -13.015 -3.135 19.423 1.00 96.06 89 ALA A O 1
ATOM 697 N N . ILE A 1 90 ? -13.350 -2.444 21.535 1.00 97.19 90 ILE A N 1
ATOM 698 C CA . ILE A 1 90 ? -12.163 -1.575 21.580 1.00 97.19 90 ILE A CA 1
ATOM 699 C C . ILE A 1 90 ? -10.890 -2.400 21.358 1.00 97.19 90 ILE A C 1
ATOM 701 O O . ILE A 1 90 ? -10.051 -2.021 20.537 1.00 97.19 90 ILE A O 1
ATOM 705 N N . MET A 1 91 ? -10.742 -3.542 22.040 1.00 98.06 91 MET A N 1
ATOM 706 C CA . MET A 1 91 ? -9.591 -4.432 21.837 1.00 98.06 91 MET A CA 1
ATOM 707 C C . MET A 1 91 ? -9.515 -4.953 20.399 1.00 98.06 91 MET A C 1
ATOM 709 O O . MET A 1 91 ? -8.439 -4.962 19.800 1.00 98.06 91 MET A O 1
ATOM 713 N N . TYR A 1 92 ? -10.652 -5.352 19.829 1.00 98.12 92 TYR A N 1
ATOM 714 C CA . TYR A 1 92 ? -10.736 -5.837 18.456 1.00 98.12 92 TYR A CA 1
ATOM 715 C C . TYR A 1 92 ? -10.308 -4.769 17.443 1.00 98.12 92 TYR A C 1
ATOM 717 O O . TYR A 1 92 ? -9.464 -5.032 16.582 1.00 98.12 92 TYR A O 1
ATOM 725 N N . PHE A 1 93 ? -10.827 -3.543 17.565 1.00 98.38 93 PHE A N 1
ATOM 726 C CA . PHE A 1 93 ? -10.444 -2.448 16.677 1.00 98.38 93 PHE A CA 1
ATOM 727 C C . PHE A 1 93 ? -8.975 -2.057 16.837 1.00 98.38 93 PHE A C 1
ATOM 729 O O . PHE A 1 93 ? -8.315 -1.829 15.824 1.00 98.38 93 PHE A O 1
ATOM 736 N N . LYS A 1 94 ? -8.430 -2.051 18.063 1.00 98.56 94 LYS A N 1
ATOM 737 C CA . LYS A 1 94 ? -6.991 -1.838 18.298 1.00 98.56 94 LYS A CA 1
ATOM 738 C C . LYS A 1 94 ? -6.139 -2.886 17.585 1.00 98.56 94 LYS A C 1
ATOM 740 O O . LYS A 1 94 ? -5.199 -2.522 16.887 1.00 98.56 94 LYS A O 1
ATOM 745 N N . ALA A 1 95 ? -6.517 -4.161 17.662 1.00 98.56 95 ALA A N 1
ATOM 746 C CA . ALA A 1 95 ? -5.800 -5.230 16.970 1.00 98.56 95 ALA A CA 1
ATOM 747 C C . ALA A 1 95 ? -5.817 -5.057 15.437 1.00 98.56 95 ALA A C 1
ATOM 749 O O . ALA A 1 95 ? -4.783 -5.216 14.787 1.00 98.56 95 ALA A O 1
ATOM 750 N N . ILE A 1 96 ? -6.962 -4.687 14.848 1.00 98.31 96 ILE A N 1
ATOM 751 C CA . ILE A 1 96 ? -7.043 -4.384 13.405 1.00 98.31 96 ILE A CA 1
ATOM 752 C C . ILE A 1 96 ? -6.191 -3.164 13.058 1.00 98.31 96 ILE A C 1
ATOM 754 O O . ILE A 1 96 ? -5.480 -3.172 12.054 1.00 98.31 96 ILE A O 1
ATOM 758 N N . ARG A 1 97 ? -6.266 -2.111 13.873 1.00 98.56 97 ARG A N 1
ATOM 759 C CA . ARG A 1 97 ? -5.500 -0.880 13.685 1.00 98.56 97 ARG A CA 1
ATOM 760 C C . ARG A 1 97 ? -4.004 -1.166 13.688 1.00 98.56 97 ARG A C 1
ATOM 762 O O . ARG A 1 97 ? -3.309 -0.689 12.799 1.00 98.56 97 ARG A O 1
ATOM 769 N N . ASP A 1 98 ? -3.513 -1.963 14.630 1.00 98.69 98 ASP A N 1
ATOM 770 C CA . ASP A 1 98 ? -2.090 -2.307 14.709 1.00 98.69 98 ASP A CA 1
ATOM 771 C C . ASP A 1 98 ? -1.643 -3.164 13.520 1.00 98.69 98 ASP A C 1
ATOM 773 O O . ASP A 1 98 ? -0.565 -2.946 12.964 1.00 98.69 98 ASP A O 1
ATOM 777 N N . PHE A 1 99 ? -2.501 -4.073 13.049 1.00 98.38 99 PHE A N 1
ATOM 778 C CA . PHE A 1 99 ? -2.253 -4.810 11.812 1.00 98.38 99 PHE A CA 1
ATOM 779 C C . PHE A 1 99 ? -2.148 -3.884 10.586 1.00 98.38 99 PHE A C 1
ATOM 781 O O . PHE A 1 99 ? -1.200 -4.002 9.806 1.00 98.38 99 PHE A O 1
ATOM 788 N N . GLU A 1 100 ? -3.091 -2.955 10.399 1.00 98.38 100 GLU A N 1
ATOM 789 C CA . GLU A 1 100 ? -3.055 -2.012 9.270 1.00 98.38 100 GLU A CA 1
ATOM 790 C C . GLU A 1 100 ? -1.870 -1.035 9.384 1.00 98.38 100 GLU A C 1
ATOM 792 O O . GLU A 1 100 ? -1.299 -0.651 8.364 1.00 98.38 100 GLU A O 1
ATOM 797 N N . ALA A 1 101 ? -1.433 -0.691 10.601 1.00 98.69 101 ALA A N 1
ATOM 798 C CA . ALA A 1 101 ? -0.249 0.138 10.827 1.00 98.69 101 ALA A CA 1
ATOM 799 C C . ALA A 1 101 ? 1.017 -0.588 10.360 1.00 98.69 101 ALA A C 1
ATOM 801 O O . ALA A 1 101 ? 1.767 -0.058 9.540 1.00 98.69 101 ALA A O 1
ATOM 802 N N . GLN A 1 102 ? 1.191 -1.846 10.774 1.00 98.56 102 GLN A N 1
ATOM 803 C CA . GLN A 1 102 ? 2.313 -2.666 10.321 1.00 98.56 102 GLN A CA 1
ATOM 804 C C . GLN A 1 102 ? 2.297 -2.877 8.802 1.00 98.56 102 GLN A C 1
ATOM 806 O O . GLN A 1 102 ? 3.342 -2.903 8.145 1.00 98.56 102 GLN A O 1
ATOM 811 N N . LYS A 1 103 ? 1.104 -3.037 8.224 1.00 98.12 103 LYS A N 1
ATOM 812 C CA . LYS A 1 103 ? 0.924 -3.152 6.778 1.00 98.12 103 LYS A CA 1
ATOM 813 C C . LYS A 1 103 ? 1.356 -1.878 6.053 1.00 98.12 103 LYS A C 1
ATOM 815 O O . LYS A 1 103 ? 2.036 -1.987 5.034 1.00 98.12 103 LYS A O 1
ATOM 820 N N . LEU A 1 104 ? 0.999 -0.697 6.566 1.00 98.50 104 LEU A N 1
ATOM 821 C CA . LEU A 1 104 ? 1.418 0.582 5.992 1.00 98.50 104 LEU A CA 1
ATOM 822 C C . LEU A 1 104 ? 2.940 0.748 6.038 1.00 98.50 104 LEU A C 1
ATOM 824 O O . LEU A 1 104 ? 3.531 1.111 5.025 1.00 98.50 104 LEU A O 1
ATOM 828 N N . GLU A 1 105 ? 3.578 0.419 7.162 1.00 98.31 105 GLU A N 1
ATOM 829 C CA . GLU A 1 105 ? 5.042 0.449 7.284 1.00 98.31 105 GLU A CA 1
ATOM 830 C C . GLU A 1 105 ? 5.714 -0.435 6.223 1.00 98.31 105 GLU A C 1
ATOM 832 O O . GLU A 1 105 ? 6.631 -0.002 5.523 1.00 98.31 105 GLU A O 1
ATOM 837 N N . ASN A 1 106 ? 5.212 -1.659 6.031 1.00 98.06 106 ASN A N 1
ATOM 838 C CA . ASN A 1 106 ? 5.738 -2.575 5.019 1.00 98.06 106 ASN A CA 1
ATOM 839 C C . ASN A 1 106 ? 5.549 -2.042 3.591 1.00 98.06 106 ASN A C 1
ATOM 841 O O . ASN A 1 106 ? 6.455 -2.160 2.763 1.00 98.06 106 ASN A O 1
ATOM 845 N N .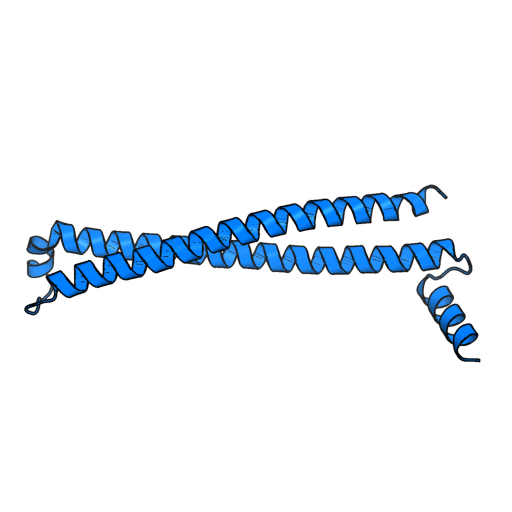 LEU A 1 107 ? 4.396 -1.433 3.297 1.00 97.62 107 LEU A N 1
ATOM 846 C CA . LEU A 1 107 ? 4.139 -0.803 2.001 1.00 97.62 107 LEU A CA 1
ATOM 847 C C . LEU A 1 107 ? 5.083 0.379 1.750 1.00 97.62 107 LEU A C 1
ATOM 849 O O . LEU A 1 107 ? 5.602 0.511 0.645 1.00 97.62 107 LEU A O 1
ATOM 853 N N . GLN A 1 108 ? 5.362 1.199 2.765 1.00 97.50 108 GLN A N 1
ATOM 854 C CA . GLN A 1 108 ? 6.290 2.329 2.660 1.00 97.50 108 GLN A CA 1
ATOM 855 C C . GLN A 1 108 ? 7.739 1.876 2.424 1.00 97.50 108 GLN A C 1
ATOM 857 O O . GLN A 1 108 ? 8.445 2.462 1.597 1.00 97.50 108 GLN A O 1
ATOM 862 N N . LEU A 1 109 ? 8.180 0.804 3.092 1.00 97.38 109 LEU A N 1
ATOM 863 C CA . LEU A 1 109 ? 9.489 0.195 2.833 1.00 97.38 109 LEU A CA 1
ATOM 864 C C . LEU A 1 109 ? 9.594 -0.297 1.387 1.00 97.38 109 LEU A C 1
ATOM 866 O O . LEU A 1 109 ? 10.597 -0.058 0.710 1.00 97.38 109 LEU A O 1
ATOM 870 N N . PHE A 1 110 ? 8.544 -0.958 0.902 1.00 95.81 110 PHE A N 1
ATOM 871 C CA . PHE A 1 110 ? 8.504 -1.467 -0.460 1.00 95.81 110 PHE A CA 1
ATOM 872 C C . PHE A 1 110 ? 8.458 -0.340 -1.505 1.00 95.81 110 PHE A C 1
ATOM 874 O O . PHE A 1 110 ? 9.195 -0.396 -2.488 1.00 95.81 110 PHE A O 1
ATOM 881 N N . LEU A 1 111 ? 7.693 0.726 -1.248 1.00 97.12 111 LEU A N 1
ATOM 882 C CA . LEU A 1 111 ? 7.668 1.939 -2.070 1.00 97.12 111 LEU A CA 1
ATOM 883 C C . LEU A 1 111 ? 9.067 2.560 -2.198 1.00 97.12 111 LEU A C 1
ATOM 885 O O . LEU A 1 111 ? 9.535 2.795 -3.310 1.00 97.12 111 LEU A O 1
ATOM 889 N N . THR A 1 112 ? 9.769 2.731 -1.075 1.00 96.75 112 THR A N 1
ATOM 890 C CA . THR A 1 112 ? 11.136 3.283 -1.050 1.00 96.75 112 THR A CA 1
ATOM 891 C C . THR A 1 112 ? 12.110 2.418 -1.861 1.00 96.75 112 THR A C 1
ATOM 893 O O . THR A 1 112 ? 12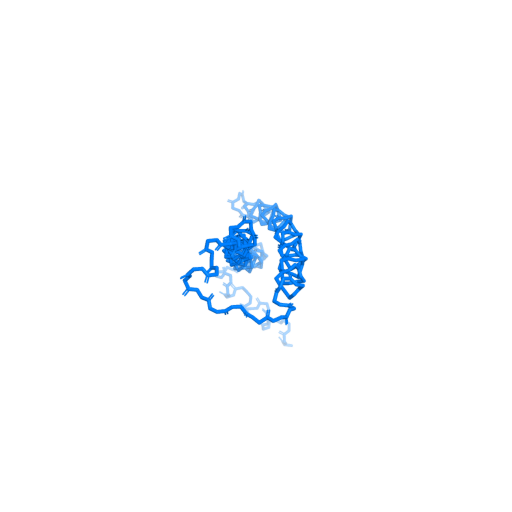.972 2.920 -2.588 1.00 96.75 112 THR A O 1
ATOM 896 N N . ALA A 1 113 ? 11.983 1.090 -1.764 1.00 95.94 113 ALA A N 1
ATOM 897 C CA . ALA A 1 113 ? 12.800 0.171 -2.549 1.00 95.94 113 ALA A CA 1
ATOM 898 C C . ALA A 1 113 ? 12.517 0.294 -4.059 1.00 95.94 113 ALA A C 1
ATOM 900 O O . ALA A 1 113 ? 13.462 0.332 -4.854 1.00 95.94 113 ALA A O 1
ATOM 901 N N . SER A 1 114 ? 11.244 0.408 -4.451 1.00 95.19 114 SER A N 1
ATOM 902 C CA . SER A 1 114 ? 10.830 0.635 -5.842 1.00 95.19 114 SER A CA 1
ATOM 903 C C . SER A 1 114 ? 11.331 1.972 -6.392 1.00 95.19 114 SER A C 1
ATOM 905 O O . SER A 1 114 ? 11.880 2.004 -7.492 1.00 95.19 114 SER A O 1
ATOM 907 N N . GLU A 1 115 ? 11.259 3.060 -5.621 1.00 97.00 115 GLU A N 1
ATOM 908 C CA . GLU A 1 115 ? 11.812 4.373 -5.997 1.00 97.00 115 GLU A CA 1
ATOM 909 C C . GLU A 1 115 ? 13.316 4.303 -6.297 1.00 97.00 115 GLU A C 1
ATOM 911 O O . GLU A 1 115 ? 13.802 4.829 -7.310 1.00 97.00 115 GLU A O 1
ATOM 916 N N . MET A 1 116 ? 14.071 3.605 -5.443 1.00 96.25 116 MET A N 1
ATOM 917 C CA . MET A 1 116 ? 15.506 3.418 -5.645 1.00 96.25 116 MET A CA 1
ATOM 918 C C . MET A 1 116 ? 15.794 2.619 -6.922 1.00 96.25 116 MET A C 1
ATOM 920 O O . MET A 1 116 ? 16.717 2.957 -7.669 1.00 96.25 116 MET A O 1
ATOM 924 N N . GLN A 1 117 ? 15.018 1.568 -7.196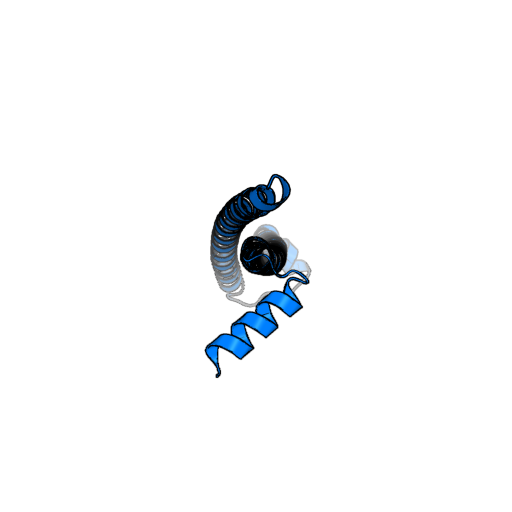 1.00 94.25 117 GLN A N 1
ATOM 925 C CA . GLN A 1 117 ? 15.197 0.767 -8.407 1.00 94.25 117 GLN A CA 1
ATOM 926 C C . GLN A 1 117 ? 14.803 1.531 -9.669 1.00 94.25 117 GLN A C 1
ATOM 928 O O . GLN A 1 117 ? 15.530 1.475 -10.662 1.00 94.25 117 GLN A O 1
ATOM 933 N N . LEU A 1 118 ? 13.710 2.295 -9.634 1.00 96.19 118 LEU A N 1
ATOM 934 C CA . LEU A 1 118 ? 13.318 3.180 -10.727 1.00 96.19 118 LEU A CA 1
ATOM 935 C C . LEU A 1 118 ? 14.442 4.170 -11.055 1.00 96.19 118 LEU A C 1
ATOM 937 O O . LEU A 1 118 ? 14.856 4.274 -12.209 1.00 96.19 118 LEU A O 1
ATOM 941 N N . THR A 1 119 ? 15.020 4.806 -10.033 1.00 96.56 119 THR A N 1
ATOM 942 C CA . THR A 1 119 ? 16.151 5.732 -10.198 1.00 96.56 119 THR A CA 1
ATOM 943 C C . THR A 1 119 ? 17.342 5.057 -10.884 1.00 96.56 119 THR A C 1
ATOM 945 O O . THR A 1 119 ? 17.905 5.604 -11.833 1.00 96.56 119 THR A O 1
ATOM 948 N N . ARG A 1 120 ? 17.711 3.840 -10.461 1.00 94.56 120 ARG A N 1
ATOM 949 C CA . ARG A 1 120 ? 18.803 3.070 -11.086 1.00 94.56 120 ARG A CA 1
ATOM 950 C C . ARG A 1 120 ? 18.512 2.734 -12.548 1.00 94.56 120 ARG A C 1
ATOM 952 O O . ARG A 1 120 ? 19.402 2.862 -13.388 1.00 94.56 120 ARG A O 1
ATOM 959 N N . ARG A 1 121 ? 17.277 2.333 -12.870 1.00 94.44 121 ARG A N 1
ATOM 960 C CA . ARG A 1 121 ? 16.862 2.053 -14.254 1.00 94.44 121 ARG A CA 1
ATOM 961 C C . ARG A 1 121 ? 16.928 3.310 -15.119 1.00 94.44 121 ARG A C 1
ATOM 963 O O . ARG A 1 121 ? 17.499 3.260 -16.204 1.00 94.44 121 ARG A O 1
ATOM 970 N N . MET A 1 122 ? 16.437 4.446 -14.622 1.00 95.44 122 MET A N 1
ATOM 971 C CA . MET A 1 122 ? 16.521 5.734 -15.322 1.00 95.44 122 MET A CA 1
ATOM 972 C C . MET A 1 122 ? 17.973 6.157 -15.578 1.00 95.44 122 MET A C 1
ATOM 974 O O . MET A 1 122 ? 18.313 6.543 -16.694 1.00 95.44 122 MET A O 1
ATOM 978 N N . GLN A 1 123 ? 18.852 6.024 -14.578 1.00 95.00 123 GLN A N 1
ATOM 979 C CA . GLN A 1 123 ? 20.288 6.289 -14.735 1.00 95.00 123 GLN A CA 1
ATOM 980 C C . GLN A 1 123 ? 20.929 5.380 -15.787 1.00 95.00 123 GLN A C 1
ATOM 982 O O . GLN A 1 123 ? 21.777 5.829 -16.556 1.00 95.00 123 GLN A O 1
ATOM 987 N N . PHE A 1 124 ? 20.526 4.109 -15.845 1.00 94.12 124 PHE A N 1
ATOM 988 C CA . PHE A 1 124 ? 21.015 3.189 -16.863 1.00 94.12 124 PHE A CA 1
ATOM 989 C C . PHE A 1 124 ? 20.541 3.587 -18.267 1.00 94.12 124 PHE A C 1
ATOM 991 O O . PHE A 1 124 ? 21.357 3.631 -19.185 1.00 94.12 124 PHE A O 1
ATOM 998 N N . VAL A 1 125 ? 19.257 3.936 -18.429 1.00 94.94 125 VAL A N 1
ATOM 999 C CA . VAL A 1 125 ? 18.697 4.426 -19.704 1.00 94.94 125 VAL A CA 1
ATOM 1000 C C . VAL A 1 125 ? 19.444 5.666 -20.199 1.00 94.94 125 VAL A C 1
ATOM 1002 O O . VAL A 1 125 ? 19.781 5.737 -21.378 1.00 94.94 125 VAL A O 1
ATOM 1005 N N . ALA A 1 126 ? 19.775 6.604 -19.308 1.00 93.38 126 ALA A N 1
ATOM 1006 C CA . ALA A 1 126 ? 20.483 7.835 -19.666 1.00 93.38 126 ALA A CA 1
ATOM 1007 C C . ALA A 1 126 ? 21.869 7.590 -20.294 1.00 93.38 126 ALA A C 1
ATOM 1009 O O . ALA A 1 126 ? 22.382 8.436 -21.023 1.00 93.38 126 ALA A O 1
ATOM 1010 N N . ARG A 1 127 ? 22.482 6.416 -20.080 1.00 92.69 127 ARG A N 1
ATOM 1011 C CA . ARG A 1 127 ? 23.759 6.054 -20.724 1.00 92.69 127 ARG A CA 1
ATOM 1012 C C . ARG A 1 127 ? 23.640 5.934 -22.244 1.00 92.69 127 ARG A C 1
ATOM 1014 O O . ARG A 1 127 ? 24.642 6.104 -22.928 1.00 92.69 127 ARG A O 1
ATOM 1021 N N . PHE A 1 128 ? 22.443 5.653 -22.759 1.00 90.38 128 PHE A N 1
ATOM 1022 C CA . PHE A 1 128 ? 22.182 5.586 -24.197 1.00 90.38 128 PHE A CA 1
ATOM 1023 C C . PHE A 1 128 ? 21.993 6.967 -24.842 1.00 90.38 128 PHE A C 1
ATOM 1025 O O . PHE A 1 128 ? 21.979 7.039 -26.062 1.00 90.38 128 PHE A O 1
ATOM 1032 N N . ASP A 1 129 ? 21.831 8.044 -24.063 1.00 80.81 129 ASP A N 1
ATOM 1033 C CA . ASP A 1 129 ? 21.721 9.419 -24.585 1.00 80.81 129 ASP A CA 1
ATOM 1034 C C . ASP A 1 129 ? 23.086 10.087 -24.821 1.00 80.81 129 ASP A C 1
ATOM 1036 O O . ASP A 1 129 ? 23.176 11.094 -25.515 1.00 80.81 129 ASP A O 1
ATOM 1040 N N . VAL A 1 130 ? 24.151 9.537 -24.231 1.00 73.94 130 VAL A N 1
ATOM 1041 C CA . VAL A 1 130 ? 25.531 10.050 -24.333 1.00 73.94 130 VAL A CA 1
ATOM 1042 C C . VAL A 1 130 ? 26.322 9.337 -25.446 1.00 73.94 130 VAL A C 1
ATOM 1044 O O . VAL A 1 130 ? 27.470 9.692 -25.712 1.00 73.94 130 VAL A O 1
ATOM 1047 N N . MET A 1 131 ? 25.725 8.321 -26.077 1.00 58.12 131 MET A N 1
ATOM 1048 C CA . MET A 1 131 ? 26.351 7.440 -27.070 1.00 58.12 131 MET A CA 1
ATOM 1049 C C . MET A 1 131 ? 25.840 7.740 -28.475 1.00 58.12 131 MET A C 1
ATOM 1051 O O . MET A 1 131 ? 26.678 7.718 -29.402 1.00 58.12 131 MET A O 1
#

Foldseek 3Di:
DVVVVVLVVLCVVLVHPDVLSSVLVVLVVVLVVLVVVLVVLVVVLVVLVVVLVVLVVVLVVLVVCLVCVVVVVVVDPDDPCVNVVSVVVSVVSVVVSVVSVVVSVVSVVVSVVSVVVSVVSVVVSVVSVVD

pLDDT: mean 93.08, std 6.16, range [58.12, 98.69]

Sequence (131 aa):
MDNLVTLLELAYSAGSPFISHVMRLGFQREVQEECGWLSFLHGWCVCVADRLVYLNATIEELEYCSNNMFAAQLLVALKSGDDVVFADAIMYFKAIRDFEAQKLENLQLFLTASEMQLTRRMQFVARFDVM

Secondary structure (DSSP, 8-state):
-HHHHHHHHHHHHTTSS-HHHHHHHHHHHHHHHHHHHHHHHHHHHHHHHHHHHHHHHHHHHHHHHHHTHHHHTTTSPPPTTHHHHHHHHHHHHHHHHHHHHHHHHHHHHHHHHHHHHHHHHHHHHHTTT--

Radius of gyration: 27.3 Å; chains: 1; bounding box: 57×27×74 Å